Protein AF-A0AAW7QU29-F1 (afdb_monomer_lite)

Secondary structure (DSSP, 8-state):
-GGGGGS-----SS--PPPHHHHHHHHHHHHHHHHHHHHHHHHT--HHHHHTTS-TTT---SS--HHHHHHHHHHHHHHHHH---HHHHHHHHHHHHHHHHHHHHHHHHHTT--

Radius of gyration: 15.69 Å; chains: 1; bounding box: 39×21×44 Å

Structure (mmCIF, N/CA/C/O backbone):
data_AF-A0AAW7QU29-F1
#
_entry.id   AF-A0AAW7QU29-F1
#
loop_
_atom_site.group_PDB
_atom_site.id
_atom_site.type_symbol
_atom_site.label_atom_id
_atom_site.label_alt_id
_atom_site.label_comp_id
_atom_site.label_asym_id
_atom_site.label_entity_id
_atom_site.label_seq_id
_atom_site.pdbx_PDB_ins_code
_atom_site.Cartn_x
_atom_site.Cartn_y
_atom_site.Cartn_z
_atom_site.occupancy
_atom_site.B_iso_or_equiv
_atom_site.auth_seq_id
_atom_site.auth_comp_id
_atom_site.auth_asym_id
_atom_site.auth_atom_id
_atom_site.pdbx_PDB_model_num
ATOM 1 N N . MET A 1 1 ? 6.757 9.029 -7.111 1.00 57.72 1 MET A N 1
ATOM 2 C CA . MET A 1 1 ? 8.245 9.042 -7.274 1.00 57.72 1 MET A CA 1
ATOM 3 C C . MET A 1 1 ? 8.792 7.763 -7.926 1.00 57.72 1 MET A C 1
ATOM 5 O O . MET A 1 1 ? 9.830 7.845 -8.570 1.00 57.72 1 MET A O 1
ATOM 9 N N . LEU A 1 2 ? 8.105 6.610 -7.841 1.00 60.19 2 LEU A N 1
ATOM 10 C CA . LEU A 1 2 ? 8.521 5.377 -8.538 1.00 60.19 2 LEU A CA 1
ATOM 11 C C . LEU A 1 2 ? 8.436 5.468 -10.075 1.00 60.19 2 LEU A C 1
ATOM 13 O O . LEU A 1 2 ? 9.279 4.899 -10.759 1.00 60.19 2 LEU A O 1
ATOM 17 N N . CYS A 1 3 ? 7.454 6.188 -10.627 1.00 56.59 3 CYS A N 1
ATOM 18 C CA . CYS A 1 3 ? 7.206 6.212 -12.077 1.00 56.59 3 CYS A CA 1
ATOM 19 C C . CYS A 1 3 ? 8.350 6.820 -12.903 1.00 56.59 3 CYS A C 1
ATOM 21 O O . CYS A 1 3 ? 8.487 6.500 -14.078 1.00 56.59 3 CYS A O 1
ATOM 23 N N . ILE A 1 4 ? 9.184 7.668 -12.288 1.00 56.06 4 ILE A N 1
ATOM 24 C CA . ILE A 1 4 ? 10.327 8.321 -12.949 1.00 56.06 4 ILE A CA 1
ATOM 25 C C . ILE A 1 4 ? 11.460 7.310 -13.211 1.00 56.06 4 ILE A C 1
ATOM 27 O O 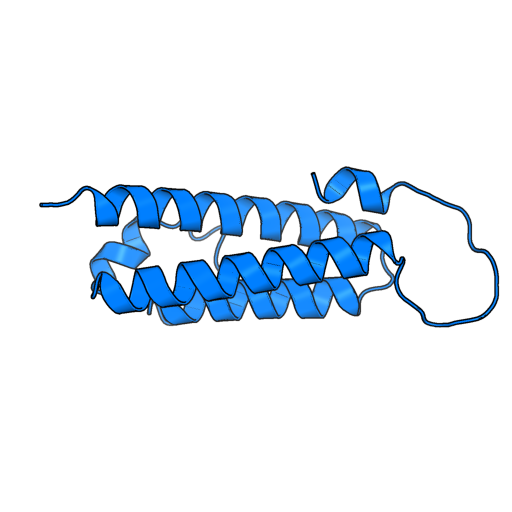. ILE A 1 4 ? 12.178 7.430 -14.199 1.00 56.06 4 ILE A O 1
ATOM 31 N N . LEU A 1 5 ? 11.578 6.277 -12.368 1.00 59.03 5 LEU A N 1
ATOM 32 C CA . LEU A 1 5 ? 12.635 5.259 -12.450 1.00 59.03 5 LEU A CA 1
ATOM 33 C C . LEU A 1 5 ? 12.371 4.195 -13.529 1.00 59.03 5 LEU A C 1
ATOM 35 O O . LEU A 1 5 ? 13.258 3.419 -13.861 1.00 59.03 5 LEU A O 1
ATOM 39 N N . ILE A 1 6 ? 11.149 4.135 -14.068 1.00 59.94 6 ILE A N 1
ATOM 40 C CA . ILE A 1 6 ? 10.743 3.134 -15.071 1.00 59.94 6 ILE A CA 1
ATOM 41 C C . ILE A 1 6 ? 11.034 3.637 -16.498 1.00 59.94 6 ILE A C 1
ATOM 43 O O . ILE A 1 6 ? 11.085 2.856 -17.443 1.00 59.94 6 ILE A O 1
ATOM 47 N N . THR A 1 7 ? 11.274 4.943 -16.669 1.00 54.47 7 THR A N 1
ATOM 48 C CA . THR A 1 7 ? 11.529 5.578 -17.974 1.00 54.47 7 THR A CA 1
ATOM 49 C C . THR A 1 7 ? 13.002 5.666 -18.376 1.00 54.47 7 THR A C 1
ATOM 51 O O . THR A 1 7 ? 13.295 6.126 -19.479 1.00 54.47 7 THR A O 1
ATOM 54 N N . THR A 1 8 ? 13.939 5.238 -17.528 1.00 51.94 8 THR A N 1
ATOM 55 C CA . THR A 1 8 ? 15.374 5.342 -17.817 1.00 51.94 8 THR A CA 1
ATOM 56 C C . THR A 1 8 ? 15.967 4.014 -18.287 1.00 51.94 8 THR A C 1
ATOM 58 O O . THR A 1 8 ? 16.298 3.141 -17.494 1.00 51.94 8 THR A O 1
ATOM 61 N N . ASP A 1 9 ? 16.172 3.969 -19.602 1.00 50.12 9 ASP A N 1
ATOM 62 C CA . ASP A 1 9 ? 17.366 3.454 -20.281 1.00 50.12 9 ASP A CA 1
ATOM 63 C C . ASP A 1 9 ? 17.277 2.162 -21.114 1.00 50.12 9 ASP A C 1
ATOM 65 O O . ASP A 1 9 ? 16.599 1.180 -20.813 1.00 50.12 9 ASP A O 1
ATOM 69 N N . LYS A 1 10 ? 18.001 2.253 -22.235 1.00 48.22 10 LYS A N 1
ATOM 70 C CA . LYS A 1 10 ? 18.299 1.241 -23.245 1.00 48.22 10 LYS A CA 1
ATOM 71 C C . LYS A 1 10 ? 18.774 -0.092 -22.645 1.00 48.22 10 LYS A C 1
ATOM 73 O O . LYS A 1 10 ? 19.378 -0.130 -21.579 1.00 48.22 10 LYS A O 1
ATOM 78 N N . PRO A 1 11 ? 18.625 -1.200 -23.395 1.00 48.69 11 PRO A N 1
ATOM 79 C CA . PRO A 1 11 ? 19.118 -2.496 -22.963 1.00 48.69 11 PRO A CA 1
ATOM 80 C C . PRO A 1 11 ? 20.647 -2.533 -23.091 1.00 48.69 11 PRO A C 1
ATOM 82 O O . PRO A 1 11 ? 21.178 -2.6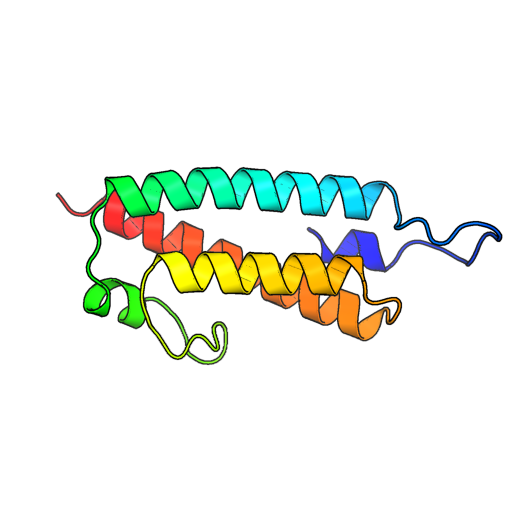45 -24.197 1.00 48.69 11 PRO A O 1
ATOM 85 N N . GLN A 1 12 ? 21.370 -2.459 -21.973 1.00 47.12 12 GLN A N 1
ATOM 86 C CA . GLN A 1 12 ? 22.748 -2.944 -21.923 1.00 47.12 12 GLN A CA 1
ATOM 87 C C . GLN A 1 12 ? 22.760 -4.401 -21.458 1.00 47.12 12 GLN A C 1
ATOM 89 O O . GLN A 1 12 ? 22.267 -4.756 -20.390 1.00 47.12 12 GLN A O 1
ATOM 94 N N . SER A 1 13 ? 23.284 -5.240 -22.348 1.00 55.12 13 SER A N 1
ATOM 95 C CA . SER A 1 13 ? 23.426 -6.687 -22.252 1.00 55.12 13 SER A CA 1
ATOM 96 C C . SER A 1 13 ? 23.935 -7.195 -20.902 1.00 55.12 13 SER A C 1
ATOM 98 O O . SER A 1 13 ? 24.947 -6.720 -20.396 1.00 55.12 13 SER A O 1
ATOM 100 N N . GLY A 1 14 ? 23.337 -8.300 -20.441 1.00 46.72 14 GLY A N 1
ATOM 101 C CA . GLY A 1 14 ? 24.097 -9.338 -19.741 1.00 46.72 14 GLY A CA 1
ATOM 102 C C . GLY A 1 14 ? 23.909 -9.472 -18.231 1.00 46.72 14 GLY A C 1
ATOM 103 O O . GLY A 1 14 ? 24.896 -9.688 -17.547 1.00 46.72 14 GLY A O 1
ATOM 104 N N . ALA A 1 15 ? 22.683 -9.401 -17.711 1.00 44.38 15 ALA A N 1
ATOM 105 C CA . ALA A 1 15 ? 22.227 -10.158 -16.535 1.00 44.38 15 ALA A CA 1
ATOM 106 C C . ALA A 1 15 ? 20.734 -9.876 -16.307 1.00 44.38 15 ALA A C 1
ATOM 108 O O . ALA A 1 15 ? 20.276 -8.754 -16.502 1.00 44.38 15 ALA A O 1
ATOM 109 N N . LEU A 1 16 ? 19.968 -10.880 -15.871 1.00 52.59 16 LEU A N 1
ATOM 110 C CA . LEU A 1 16 ? 18.580 -10.748 -15.390 1.00 52.59 16 LEU A CA 1
ATOM 111 C C . LEU A 1 16 ? 18.522 -9.992 -14.043 1.00 52.59 16 LEU A C 1
ATOM 113 O O . LEU A 1 16 ? 17.870 -10.420 -13.094 1.00 52.59 16 LEU A O 1
ATOM 117 N N . THR A 1 17 ? 19.269 -8.902 -13.914 1.00 58.25 17 THR A N 1
ATOM 118 C CA . THR A 1 17 ? 19.333 -8.070 -12.717 1.00 58.25 17 THR A CA 1
ATOM 119 C C . THR A 1 17 ? 18.425 -6.873 -12.907 1.00 58.25 17 THR A C 1
ATOM 121 O O . THR A 1 17 ? 18.614 -6.076 -13.822 1.00 58.25 17 THR A O 1
ATOM 124 N N . MET A 1 18 ? 17.432 -6.752 -12.026 1.00 64.94 18 MET A N 1
ATOM 125 C CA . MET A 1 18 ? 16.612 -5.548 -11.919 1.00 64.94 18 MET A CA 1
ATOM 126 C C . MET A 1 18 ? 17.486 -4.289 -11.803 1.00 64.94 18 MET A C 1
ATOM 128 O O . MET A 1 18 ? 18.519 -4.354 -11.127 1.00 64.94 18 MET A O 1
ATOM 132 N N . PRO A 1 19 ? 17.046 -3.135 -12.339 1.00 74.00 19 PRO A N 1
ATOM 133 C CA . PRO A 1 19 ? 17.739 -1.864 -12.151 1.00 74.00 19 PRO A CA 1
ATOM 134 C C . PRO A 1 19 ? 17.995 -1.594 -10.662 1.00 74.00 19 PRO A C 1
ATOM 136 O O . PRO A 1 19 ? 17.087 -1.732 -9.837 1.00 74.00 19 PRO A O 1
ATOM 139 N N . GLN A 1 20 ? 19.220 -1.199 -10.303 1.00 77.62 20 GLN A N 1
ATOM 140 C CA . GLN A 1 20 ? 19.610 -0.951 -8.905 1.00 77.62 20 GLN A CA 1
ATOM 141 C C . GLN A 1 20 ? 18.694 0.078 -8.221 1.00 77.62 20 GLN A C 1
ATOM 143 O O . GLN A 1 20 ? 18.394 -0.029 -7.031 1.00 77.62 20 GLN A O 1
ATOM 148 N N . GLU A 1 21 ? 18.212 1.064 -8.975 1.00 77.94 21 GLU A N 1
ATOM 149 C CA . GLU A 1 21 ? 17.287 2.083 -8.479 1.00 77.94 21 GLU A CA 1
ATOM 150 C C . GLU A 1 21 ? 15.918 1.503 -8.119 1.00 77.94 21 GLU A C 1
ATOM 152 O O . GLU A 1 21 ? 15.368 1.837 -7.067 1.00 77.94 21 GLU A O 1
ATOM 157 N N . LEU A 1 22 ? 15.404 0.580 -8.939 1.00 79.12 22 LEU A N 1
ATOM 158 C CA . LEU A 1 22 ? 14.158 -0.128 -8.660 1.00 79.12 22 LEU A CA 1
ATOM 159 C C . LEU A 1 22 ? 14.303 -0.989 -7.402 1.00 79.12 22 LEU A C 1
ATOM 161 O O . LEU A 1 22 ? 13.440 -0.926 -6.532 1.00 79.12 22 LEU A O 1
ATOM 165 N N . GLN A 1 23 ? 15.419 -1.709 -7.251 1.00 82.19 23 GLN A N 1
ATOM 166 C CA . GLN A 1 23 ? 15.696 -2.495 -6.041 1.00 82.19 23 GLN A CA 1
ATOM 167 C C . GLN A 1 23 ? 15.736 -1.615 -4.784 1.00 82.19 23 GLN A C 1
ATOM 169 O O . GLN A 1 23 ? 15.129 -1.935 -3.764 1.00 82.19 23 GLN A O 1
ATOM 174 N N . ASN A 1 24 ? 16.408 -0.463 -4.850 1.00 86.50 24 ASN A N 1
ATOM 175 C CA . ASN A 1 24 ? 16.453 0.478 -3.731 1.00 86.50 24 ASN A CA 1
ATOM 176 C C . ASN A 1 24 ? 15.060 1.042 -3.404 1.00 86.50 24 ASN A C 1
ATOM 178 O O . ASN A 1 24 ? 14.724 1.228 -2.231 1.00 86.50 24 ASN A O 1
ATOM 182 N N . ALA A 1 25 ? 14.238 1.304 -4.422 1.00 84.19 25 ALA A N 1
ATOM 183 C CA . ALA A 1 25 ? 12.869 1.768 -4.241 1.00 84.19 25 ALA A CA 1
ATOM 184 C C . ALA A 1 25 ? 11.981 0.692 -3.593 1.00 84.19 25 ALA A C 1
ATOM 186 O O . ALA A 1 25 ? 11.284 0.994 -2.621 1.00 84.19 25 ALA A O 1
ATOM 187 N N . THR A 1 26 ? 12.035 -0.563 -4.053 1.00 87.19 26 THR A N 1
ATOM 188 C CA . THR A 1 26 ? 11.235 -1.654 -3.472 1.00 87.19 26 THR A CA 1
ATOM 189 C C . THR A 1 26 ? 11.668 -1.983 -2.046 1.00 87.19 26 THR A C 1
ATOM 191 O O . THR A 1 26 ? 10.811 -2.208 -1.188 1.00 87.19 26 THR A O 1
ATOM 194 N N . LEU A 1 27 ? 12.967 -1.909 -1.737 1.00 88.12 27 LEU A N 1
ATOM 195 C CA . LEU A 1 27 ? 13.476 -2.040 -0.368 1.00 88.12 27 LEU A CA 1
ATOM 196 C C . LEU A 1 27 ? 12.894 -0.973 0.567 1.00 88.12 27 LEU A C 1
ATOM 198 O O . LEU A 1 27 ? 12.416 -1.304 1.654 1.00 88.12 27 LEU A O 1
ATOM 202 N N . ARG A 1 28 ? 12.882 0.296 0.143 1.00 87.94 28 ARG A N 1
ATOM 203 C CA . ARG A 1 28 ? 12.286 1.393 0.926 1.00 87.94 28 ARG A CA 1
ATOM 204 C C . ARG A 1 28 ? 10.787 1.189 1.137 1.00 87.94 28 ARG A C 1
ATOM 206 O O . ARG A 1 28 ? 10.310 1.368 2.255 1.00 87.94 28 ARG A O 1
ATOM 213 N N . LEU A 1 29 ? 10.058 0.768 0.103 1.00 88.94 29 LEU A N 1
ATOM 214 C CA . LEU A 1 29 ? 8.626 0.466 0.207 1.00 88.94 29 LEU A CA 1
ATOM 215 C C . LEU A 1 29 ? 8.356 -0.654 1.219 1.00 88.94 29 LEU A C 1
ATOM 217 O O . LEU A 1 29 ? 7.483 -0.511 2.072 1.00 88.94 29 LEU A O 1
ATOM 221 N N . ARG A 1 30 ? 9.143 -1.736 1.196 1.00 90.50 30 ARG A N 1
ATOM 222 C CA . ARG A 1 30 ? 9.021 -2.834 2.171 1.00 90.50 30 ARG A CA 1
ATOM 223 C C . ARG A 1 30 ? 9.306 -2.386 3.600 1.00 90.50 30 ARG A C 1
ATOM 225 O O . ARG A 1 30 ? 8.596 -2.785 4.519 1.00 90.50 30 ARG A O 1
ATOM 232 N N . GLN A 1 31 ? 10.313 -1.538 3.805 1.00 90.19 31 GLN A N 1
ATOM 233 C CA . GLN A 1 31 ? 10.587 -0.967 5.127 1.00 90.19 31 GLN A CA 1
ATOM 234 C C . GLN A 1 31 ? 9.407 -0.127 5.629 1.00 90.19 31 GLN A C 1
ATOM 236 O O . GLN A 1 31 ? 9.006 -0.263 6.783 1.00 90.19 31 GLN A O 1
ATOM 241 N N . GLN A 1 32 ? 8.813 0.694 4.761 1.00 89.38 32 GLN A N 1
ATOM 242 C CA . GLN A 1 32 ? 7.630 1.485 5.099 1.00 89.38 32 GLN A CA 1
ATOM 243 C C . GLN A 1 32 ? 6.416 0.607 5.421 1.00 89.38 32 GLN A C 1
ATOM 245 O O . GLN A 1 32 ? 5.730 0.871 6.405 1.00 89.38 32 GLN A O 1
ATOM 250 N N . LEU A 1 33 ? 6.178 -0.460 4.651 1.00 90.62 33 LEU A N 1
ATOM 251 C CA . LEU A 1 33 ? 5.115 -1.428 4.937 1.00 90.62 33 LEU A CA 1
ATOM 252 C C . LEU A 1 33 ? 5.307 -2.106 6.291 1.00 90.62 33 LEU A C 1
ATOM 254 O O . LEU A 1 33 ? 4.347 -2.234 7.044 1.00 90.62 33 LEU A O 1
ATOM 258 N N . LYS A 1 34 ? 6.543 -2.472 6.648 1.00 90.69 34 LYS A N 1
ATOM 259 C CA . LYS A 1 34 ? 6.846 -3.055 7.961 1.00 90.69 34 LYS A CA 1
ATOM 260 C C . LYS A 1 34 ? 6.501 -2.101 9.107 1.00 90.69 34 LYS A C 1
ATOM 262 O O . LYS A 1 34 ? 5.940 -2.533 10.110 1.00 90.69 34 LYS A O 1
ATOM 267 N N . VAL A 1 35 ? 6.812 -0.813 8.958 1.00 90.81 35 VAL A N 1
ATOM 268 C CA . VAL A 1 35 ? 6.432 0.214 9.943 1.00 90.81 35 VAL A CA 1
ATOM 269 C C . VAL A 1 35 ? 4.911 0.344 10.028 1.00 90.81 35 VAL A C 1
ATOM 271 O O . VAL A 1 35 ? 4.362 0.324 11.126 1.00 90.81 35 VAL A O 1
ATOM 274 N N . MET A 1 36 ? 4.226 0.420 8.884 1.00 88.31 36 MET A N 1
ATOM 275 C CA . MET A 1 36 ? 2.765 0.517 8.837 1.00 88.31 36 MET A CA 1
ATOM 276 C C . MET A 1 36 ? 2.080 -0.710 9.437 1.00 88.31 36 MET A C 1
ATOM 278 O O . MET A 1 36 ? 1.093 -0.553 10.146 1.00 88.31 36 MET A O 1
ATOM 282 N N . ARG A 1 37 ? 2.637 -1.913 9.251 1.00 89.25 37 ARG A N 1
ATOM 283 C CA . ARG A 1 37 ? 2.140 -3.131 9.902 1.00 89.25 37 ARG A CA 1
ATOM 284 C C . ARG A 1 37 ? 2.156 -2.999 11.420 1.00 89.25 37 ARG A C 1
ATOM 286 O O . ARG A 1 37 ? 1.135 -3.221 12.051 1.00 89.25 37 ARG A O 1
ATOM 293 N N . GLY A 1 38 ? 3.279 -2.553 11.984 1.00 87.00 38 GLY A N 1
ATOM 294 C CA . GLY A 1 38 ? 3.380 -2.325 13.427 1.00 87.00 38 GLY A CA 1
ATOM 295 C C . GLY A 1 38 ? 2.394 -1.270 13.939 1.00 87.00 38 GLY A C 1
ATOM 296 O O . GLY A 1 38 ? 1.876 -1.405 15.042 1.00 87.00 38 GLY A O 1
ATOM 297 N N . GLN A 1 39 ? 2.094 -0.242 13.139 1.00 87.31 39 GLN A N 1
ATOM 298 C CA . GLN A 1 39 ? 1.081 0.762 13.487 1.00 87.31 39 GLN A CA 1
ATOM 299 C C . GLN A 1 39 ? -0.333 0.180 13.483 1.00 87.31 39 GLN A C 1
ATOM 301 O O . GLN A 1 39 ? -1.088 0.441 14.412 1.00 87.31 39 GLN A O 1
ATOM 306 N N . ILE A 1 40 ? -0.681 -0.615 12.470 1.00 85.62 40 ILE A N 1
ATOM 307 C CA . ILE A 1 40 ? -1.962 -1.327 12.407 1.00 85.62 40 ILE A CA 1
ATOM 308 C C . ILE A 1 40 ? -2.140 -2.214 13.642 1.00 85.62 40 ILE A C 1
ATOM 310 O O . ILE A 1 40 ? -3.164 -2.119 14.317 1.00 85.62 40 ILE A O 1
ATOM 314 N N . ASP A 1 41 ? -1.128 -3.030 13.949 1.00 85.12 41 ASP A N 1
ATOM 315 C CA . ASP A 1 41 ? -1.171 -3.968 15.071 1.00 85.12 41 ASP A CA 1
ATOM 316 C C . ASP A 1 41 ? -1.318 -3.217 16.413 1.00 85.12 41 ASP A C 1
ATOM 318 O O . ASP A 1 41 ? -2.067 -3.645 17.288 1.00 85.12 41 ASP A O 1
ATOM 322 N N . ALA A 1 42 ? -0.665 -2.058 16.565 1.00 85.00 42 ALA A N 1
ATOM 323 C CA . ALA A 1 42 ? -0.769 -1.223 17.764 1.00 85.00 42 ALA A CA 1
ATOM 324 C C . ALA A 1 42 ? -2.126 -0.513 17.908 1.00 85.00 42 ALA A C 1
ATOM 326 O O . ALA A 1 42 ? -2.597 -0.315 19.026 1.00 85.00 42 ALA A O 1
ATOM 327 N N . LEU A 1 43 ? -2.753 -0.122 16.796 1.00 80.19 43 LEU A N 1
ATOM 328 C CA . LEU A 1 43 ? -4.023 0.607 16.800 1.00 80.19 43 LEU A CA 1
ATOM 329 C C . LEU A 1 43 ? -5.237 -0.299 17.052 1.00 80.19 43 LEU A C 1
ATOM 331 O O . LEU A 1 43 ? -6.314 0.227 17.314 1.00 80.19 43 LEU A O 1
ATOM 335 N N . SER A 1 44 ? -5.081 -1.630 16.988 1.00 76.31 44 SER A N 1
ATOM 336 C CA . SER A 1 44 ? -6.163 -2.610 17.212 1.00 76.31 44 SER A CA 1
ATOM 337 C C . SER A 1 44 ? -7.451 -2.280 16.438 1.00 76.31 44 SER A C 1
ATOM 339 O O . SER A 1 44 ? -8.557 -2.442 16.951 1.00 76.31 44 SER A O 1
ATOM 341 N N . VAL A 1 45 ? -7.310 -1.775 15.206 1.00 73.50 45 VAL A N 1
ATOM 342 C CA . VAL A 1 45 ? -8.450 -1.323 14.397 1.00 73.50 45 VAL A CA 1
ATOM 343 C C . VAL A 1 45 ? -9.273 -2.520 13.932 1.00 73.50 45 VAL A C 1
ATOM 345 O O . VAL A 1 45 ? -8.720 -3.513 13.452 1.00 73.50 45 VAL A O 1
ATOM 348 N N . SER A 1 46 ? -10.595 -2.414 14.056 1.00 75.06 46 SER A N 1
ATOM 349 C CA . SER A 1 46 ? -11.524 -3.438 13.584 1.00 75.06 46 SER A CA 1
ATOM 350 C C . SER A 1 46 ? -11.557 -3.518 12.050 1.00 75.06 46 SER A C 1
ATOM 352 O O . SER A 1 46 ? -11.340 -2.530 11.348 1.00 75.06 46 SER A O 1
ATOM 354 N N . GLU A 1 47 ? -11.837 -4.709 11.517 1.00 74.50 47 GLU A N 1
ATOM 355 C CA . GLU A 1 47 ? -11.945 -4.961 10.070 1.00 74.50 47 GLU A CA 1
ATOM 356 C C . GLU A 1 47 ? -12.983 -4.053 9.391 1.00 74.50 47 GLU A C 1
ATOM 358 O O . GLU A 1 47 ? -12.719 -3.501 8.322 1.00 74.50 47 GLU A O 1
ATOM 363 N N . GLU A 1 48 ? -14.137 -3.860 10.030 1.00 75.69 48 GLU A N 1
ATOM 364 C CA . GLU A 1 48 ? -15.241 -3.063 9.487 1.00 75.69 48 GLU A CA 1
ATOM 365 C C . GLU A 1 48 ? -14.854 -1.590 9.347 1.00 75.69 48 GLU A C 1
ATOM 367 O O . GLU A 1 48 ? -15.005 -1.007 8.275 1.00 75.69 48 GLU A O 1
ATOM 372 N N . GLU A 1 49 ? -14.256 -1.008 10.391 1.00 77.00 49 GLU A N 1
ATOM 373 C CA . GLU A 1 49 ? -13.791 0.375 10.332 1.00 77.00 49 GLU A CA 1
ATOM 374 C C . GLU A 1 49 ? -12.673 0.558 9.314 1.00 77.00 49 GLU A C 1
ATOM 376 O O . GLU A 1 49 ? -12.588 1.613 8.694 1.00 77.00 49 GLU A O 1
ATOM 381 N N . PHE A 1 50 ? -11.794 -0.431 9.150 1.00 79.81 50 PHE A N 1
ATOM 382 C CA . PHE A 1 50 ? -10.674 -0.319 8.224 1.00 79.81 50 PHE A CA 1
ATOM 383 C C . PHE A 1 50 ? -11.149 -0.387 6.771 1.00 79.81 50 PHE A C 1
ATOM 385 O O . PHE A 1 50 ? -10.698 0.405 5.948 1.00 79.81 50 PHE A O 1
ATOM 392 N N . LYS A 1 51 ? -12.092 -1.281 6.457 1.00 78.12 51 LYS A N 1
ATOM 393 C CA . LYS A 1 51 ? -12.630 -1.480 5.105 1.00 78.12 51 LYS A CA 1
ATOM 394 C C . LYS A 1 51 ? -13.258 -0.219 4.516 1.00 78.12 51 LYS A C 1
ATOM 396 O O . LYS A 1 51 ? -13.010 0.087 3.352 1.00 78.12 51 LYS A O 1
ATOM 401 N N . ASP A 1 52 ? -14.008 0.531 5.316 1.00 78.56 52 ASP A N 1
ATOM 402 C CA . ASP A 1 52 ? -14.714 1.735 4.858 1.00 78.56 52 ASP A CA 1
ATOM 403 C C . ASP A 1 52 ? -13.775 2.881 4.439 1.00 78.56 52 ASP A C 1
ATOM 405 O O . ASP A 1 52 ? -14.196 3.825 3.769 1.00 78.56 52 ASP A O 1
ATOM 409 N N . TRP A 1 53 ? -12.486 2.804 4.787 1.00 79.31 53 TRP A N 1
ATOM 410 C CA . TRP A 1 53 ? -11.481 3.789 4.377 1.00 79.31 53 TRP A CA 1
ATOM 411 C C . TRP A 1 53 ? -10.889 3.543 2.988 1.00 79.31 53 TRP A C 1
ATOM 413 O O . TRP A 1 53 ? -10.215 4.433 2.459 1.00 79.31 53 TRP A O 1
ATOM 423 N N . PHE A 1 54 ? -11.105 2.366 2.395 1.00 80.19 54 PHE A N 1
ATOM 424 C CA . PHE A 1 54 ? -10.456 1.977 1.146 1.00 80.19 54 PHE A CA 1
ATOM 425 C C . PHE A 1 54 ? -11.444 1.845 -0.009 1.00 80.19 54 PHE A C 1
ATOM 427 O O . PHE A 1 54 ? -12.465 1.168 0.073 1.00 80.19 54 PHE A O 1
ATOM 434 N N . ASP A 1 55 ? -11.087 2.461 -1.136 1.00 78.50 55 ASP A N 1
ATOM 435 C CA . ASP A 1 55 ? -11.811 2.293 -2.392 1.00 78.50 55 ASP A CA 1
ATOM 436 C C . ASP A 1 55 ? -11.566 0.882 -2.962 1.00 78.50 55 ASP A C 1
ATOM 438 O O . ASP A 1 55 ? -10.417 0.439 -3.093 1.00 78.50 55 ASP A O 1
ATOM 442 N N . GLN A 1 56 ? -12.642 0.192 -3.349 1.00 76.88 56 GLN A N 1
ATOM 443 C CA . GLN A 1 56 ? -12.605 -1.143 -3.963 1.00 76.88 56 GLN A CA 1
ATOM 444 C C . GLN A 1 56 ? -11.855 -1.165 -5.306 1.00 76.88 56 GLN A C 1
ATOM 446 O O . GLN A 1 56 ? -11.450 -2.222 -5.789 1.00 76.88 56 GLN A O 1
ATOM 451 N N . GLN A 1 57 ? -11.639 -0.009 -5.937 1.00 80.38 57 GLN A N 1
ATOM 452 C CA . GLN A 1 57 ? -10.809 0.090 -7.138 1.00 80.38 57 GLN A CA 1
ATOM 453 C C . GLN A 1 57 ? -9.309 -0.041 -6.819 1.00 80.38 57 GLN A C 1
ATOM 455 O O . GLN A 1 57 ? -8.531 -0.565 -7.631 1.00 80.38 57 GLN A O 1
ATOM 460 N N . LEU A 1 58 ? -8.898 0.396 -5.624 1.00 82.12 58 LEU A N 1
ATOM 461 C CA . LEU A 1 58 ? -7.504 0.389 -5.181 1.00 82.12 58 LEU A CA 1
ATOM 462 C C . LEU A 1 58 ? -7.094 -0.966 -4.613 1.00 82.12 58 LEU A C 1
ATOM 464 O O . LEU A 1 58 ? -6.017 -1.456 -4.957 1.00 82.12 58 LEU A O 1
ATOM 468 N N . PHE A 1 59 ? -7.947 -1.596 -3.813 1.00 83.06 59 PHE A N 1
ATOM 469 C CA . PHE A 1 59 ? -7.665 -2.875 -3.165 1.00 83.06 59 PHE A CA 1
ATOM 470 C C . PHE A 1 59 ? -8.653 -3.948 -3.611 1.00 83.06 59 PHE A C 1
ATOM 472 O O . PHE A 1 59 ? -9.852 -3.700 -3.685 1.00 83.06 59 PHE A O 1
ATOM 479 N N . LYS A 1 60 ? -8.141 -5.140 -3.929 1.00 78.75 60 LYS A N 1
ATOM 480 C CA . LYS A 1 60 ? -8.948 -6.291 -4.373 1.00 78.75 60 LYS A CA 1
ATOM 481 C C . LYS A 1 60 ? -9.180 -7.318 -3.263 1.00 78.75 60 LYS A C 1
ATOM 483 O O . LYS A 1 60 ? -9.845 -8.327 -3.504 1.00 78.75 60 LYS A O 1
ATOM 488 N N . VAL A 1 61 ? -8.607 -7.096 -2.082 1.00 68.75 61 VAL A N 1
ATOM 489 C CA . VAL A 1 61 ? -8.734 -7.978 -0.921 1.00 68.75 61 VAL A CA 1
ATOM 490 C C . VAL A 1 61 ? -10.192 -8.267 -0.579 1.00 68.75 61 VAL A C 1
ATOM 492 O O . VAL A 1 61 ? -11.015 -7.381 -0.369 1.00 68.75 61 VAL A O 1
ATOM 495 N N . THR A 1 62 ? -10.501 -9.560 -0.569 1.00 63.44 62 THR A N 1
ATOM 496 C CA . THR A 1 62 ? -11.840 -10.112 -0.326 1.00 63.44 62 THR A CA 1
ATOM 497 C C . THR A 1 62 ? -12.088 -10.358 1.164 1.00 63.44 62 THR A C 1
ATOM 499 O O . THR A 1 62 ? -13.233 -10.389 1.606 1.00 63.44 62 THR A O 1
ATOM 502 N N . HIS A 1 63 ? -11.008 -10.498 1.933 1.00 58.53 63 HIS A N 1
ATOM 503 C CA . HIS A 1 63 ? -10.981 -10.584 3.389 1.00 58.53 63 HIS A CA 1
ATOM 504 C C . HIS A 1 63 ? -10.388 -9.264 3.881 1.00 58.53 63 HIS A C 1
ATOM 506 O O . HIS A 1 63 ? -9.362 -8.826 3.365 1.00 58.53 63 HIS A O 1
ATOM 512 N N . SER A 1 64 ? -11.121 -8.532 4.718 1.00 67.56 64 SER A N 1
ATOM 513 C CA . SER A 1 64 ? -10.876 -7.103 4.943 1.00 67.56 64 SER A CA 1
ATOM 514 C C . SER A 1 64 ? -10.066 -6.868 6.216 1.00 67.56 64 SER A C 1
ATOM 516 O O . SER A 1 64 ? -10.155 -5.790 6.807 1.00 67.56 64 SER A O 1
ATOM 518 N N . GLN A 1 65 ? -9.249 -7.836 6.653 1.00 78.81 65 GLN A N 1
ATOM 519 C CA . GLN A 1 65 ? -8.382 -7.582 7.795 1.00 78.81 65 GLN A CA 1
ATOM 520 C C . GLN A 1 65 ? -7.322 -6.547 7.408 1.00 78.81 65 GLN A C 1
ATOM 522 O O . GLN A 1 65 ? -6.769 -6.604 6.307 1.00 78.81 65 GLN A O 1
ATOM 527 N N . PRO A 1 66 ? -6.953 -5.629 8.316 1.00 79.81 66 PRO A N 1
ATOM 528 C CA . PRO A 1 66 ? -5.912 -4.637 8.056 1.00 79.81 66 PRO A CA 1
ATOM 529 C C . PRO A 1 66 ? -4.591 -5.230 7.527 1.00 79.81 66 PRO A C 1
ATOM 531 O O . PRO A 1 66 ? -3.893 -4.615 6.718 1.00 79.81 66 PRO A O 1
ATOM 534 N N . GLY A 1 67 ? -4.265 -6.458 7.942 1.00 82.56 67 GLY A N 1
ATOM 535 C CA . GLY A 1 67 ? -3.096 -7.189 7.465 1.00 82.56 67 GLY A CA 1
ATOM 536 C C . GLY A 1 67 ? -3.158 -7.611 5.993 1.00 82.56 67 GLY A C 1
ATOM 537 O O . GLY A 1 67 ? -2.107 -7.654 5.351 1.00 82.56 67 GLY A O 1
ATOM 538 N N . ASP A 1 68 ? -4.350 -7.861 5.452 1.00 85.56 68 ASP A N 1
ATOM 539 C CA . ASP A 1 68 ? -4.546 -8.333 4.078 1.00 85.56 68 ASP A CA 1
ATOM 540 C C . ASP A 1 68 ? -4.180 -7.241 3.064 1.00 85.56 68 ASP A C 1
ATOM 542 O O . ASP A 1 68 ? -3.538 -7.518 2.048 1.00 85.56 68 ASP A O 1
ATOM 546 N N . TYR A 1 69 ? -4.475 -5.974 3.381 1.00 86.56 69 TYR A N 1
ATOM 547 C 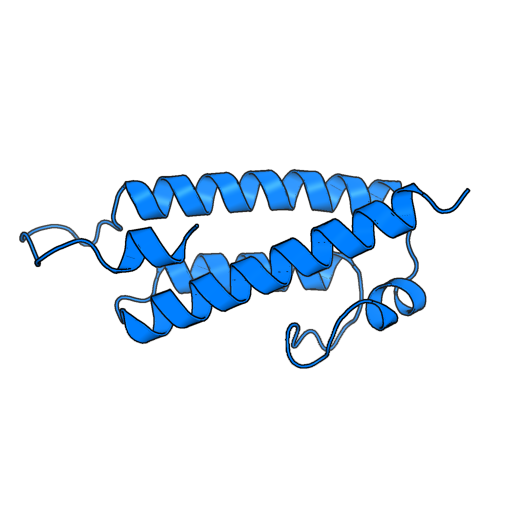CA . TYR A 1 69 ? -4.077 -4.817 2.570 1.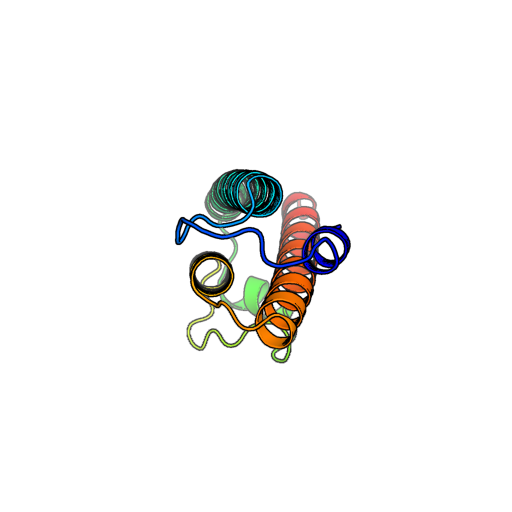00 86.56 69 TYR A CA 1
ATOM 548 C C . TYR A 1 69 ? -2.556 -4.719 2.417 1.00 86.56 69 TYR A C 1
ATOM 550 O O . TYR A 1 69 ? -2.048 -4.446 1.330 1.00 86.56 69 TYR A O 1
ATOM 558 N N . ILE A 1 70 ? -1.808 -4.982 3.494 1.00 88.12 70 ILE A N 1
ATOM 559 C CA . ILE A 1 70 ? -0.340 -4.988 3.457 1.00 88.12 70 ILE A CA 1
ATOM 560 C C . ILE A 1 70 ? 0.164 -6.145 2.596 1.00 88.12 70 ILE A C 1
ATOM 562 O O . ILE A 1 70 ? 1.039 -5.945 1.752 1.00 88.12 70 ILE A O 1
ATOM 566 N N . THR A 1 71 ? -0.412 -7.337 2.761 1.00 89.19 71 THR A N 1
ATOM 567 C CA . THR A 1 71 ? -0.053 -8.510 1.958 1.00 89.19 71 THR A CA 1
ATOM 568 C C . THR A 1 71 ? -0.326 -8.295 0.466 1.00 89.19 71 THR A C 1
ATOM 570 O O . THR A 1 71 ? 0.486 -8.720 -0.361 1.00 89.19 71 THR A O 1
ATOM 573 N N . GLU A 1 72 ? -1.400 -7.588 0.098 1.00 90.12 72 GLU A N 1
ATOM 574 C CA . GLU A 1 72 ? -1.675 -7.223 -1.297 1.00 90.12 72 GLU A CA 1
ATOM 575 C C . GLU A 1 72 ? -0.578 -6.311 -1.869 1.00 90.12 72 GLU A C 1
ATOM 577 O O . GLU A 1 72 ? -0.050 -6.587 -2.950 1.00 90.12 72 GLU A O 1
ATOM 582 N N . ILE A 1 73 ? -0.167 -5.270 -1.135 1.00 91.00 73 ILE A N 1
ATOM 583 C CA . ILE A 1 73 ? 0.895 -4.357 -1.590 1.00 91.00 73 ILE A CA 1
ATOM 584 C C . ILE A 1 73 ? 2.228 -5.108 -1.727 1.00 91.00 73 ILE A C 1
ATOM 586 O O . ILE A 1 73 ? 2.940 -4.931 -2.716 1.00 91.00 73 ILE A O 1
ATOM 590 N N . GLU A 1 74 ? 2.567 -6.002 -0.794 1.00 91.62 74 GLU A N 1
ATOM 591 C CA . GLU A 1 74 ? 3.756 -6.859 -0.910 1.00 91.62 74 GLU A CA 1
ATOM 592 C C . GLU A 1 74 ? 3.689 -7.803 -2.119 1.00 91.62 74 GLU A C 1
ATOM 594 O O . GLU A 1 74 ? 4.711 -8.085 -2.755 1.00 91.62 74 GLU A O 1
ATOM 599 N N . GLY A 1 75 ? 2.497 -8.304 -2.449 1.00 91.50 75 GLY A N 1
ATOM 600 C CA . GLY A 1 75 ? 2.229 -9.048 -3.678 1.00 91.50 75 GLY A CA 1
ATOM 601 C C . GLY A 1 75 ? 2.534 -8.213 -4.919 1.00 91.50 75 GLY A C 1
ATOM 602 O O . GLY A 1 75 ? 3.319 -8.643 -5.767 1.00 91.50 75 GLY A O 1
ATOM 603 N N . ASN A 1 76 ? 2.008 -6.989 -4.973 1.00 91.19 76 ASN A N 1
ATOM 604 C CA . ASN A 1 76 ? 2.230 -6.051 -6.074 1.00 91.19 76 ASN A CA 1
ATOM 605 C C . ASN A 1 76 ? 3.714 -5.666 -6.207 1.00 91.19 76 ASN A C 1
ATOM 607 O O . ASN A 1 76 ? 4.236 -5.642 -7.320 1.00 91.19 76 ASN A O 1
ATOM 611 N N . ILE A 1 77 ? 4.434 -5.454 -5.098 1.00 90.38 77 ILE A N 1
ATOM 612 C CA . ILE A 1 77 ? 5.887 -5.198 -5.106 1.00 90.38 77 ILE A CA 1
ATOM 613 C C . ILE A 1 77 ? 6.647 -6.406 -5.665 1.00 90.38 77 ILE A C 1
ATOM 615 O O . ILE A 1 77 ? 7.512 -6.245 -6.520 1.00 90.38 77 ILE A O 1
ATOM 619 N N . ARG A 1 78 ? 6.323 -7.632 -5.231 1.00 90.75 78 ARG A N 1
ATOM 620 C CA . ARG A 1 78 ? 6.952 -8.848 -5.781 1.00 90.75 78 ARG A CA 1
ATOM 621 C C . ARG A 1 78 ? 6.655 -9.028 -7.267 1.00 90.75 78 ARG A C 1
ATOM 623 O O . ARG A 1 78 ? 7.498 -9.545 -7.995 1.00 90.75 78 ARG A O 1
ATOM 630 N N . GLN A 1 79 ? 5.470 -8.633 -7.722 1.00 90.06 79 GLN A N 1
ATOM 631 C CA . GLN A 1 79 ? 5.124 -8.665 -9.137 1.00 90.06 79 GLN A CA 1
ATOM 632 C C . GLN A 1 79 ? 5.911 -7.614 -9.925 1.00 90.06 79 GLN A C 1
ATOM 634 O O . GLN A 1 79 ? 6.442 -7.944 -10.984 1.00 90.06 79 GLN A O 1
ATOM 639 N N . LEU A 1 80 ? 6.051 -6.400 -9.384 1.00 87.81 80 LEU A N 1
ATOM 640 C CA . LEU A 1 80 ? 6.854 -5.320 -9.962 1.00 87.81 80 LEU A CA 1
ATOM 641 C C . LEU A 1 80 ? 8.309 -5.760 -10.157 1.00 87.81 80 LEU A C 1
ATOM 643 O O . LEU A 1 80 ? 8.891 -5.507 -11.205 1.00 87.81 80 LEU A O 1
ATOM 647 N N . GLU A 1 81 ? 8.861 -6.485 -9.183 1.00 86.50 81 GLU A N 1
ATOM 648 C CA . GLU A 1 81 ? 10.228 -7.013 -9.232 1.00 86.50 81 GLU A CA 1
ATOM 649 C C . GLU A 1 81 ? 10.438 -8.114 -10.285 1.00 86.50 81 GLU A C 1
ATOM 651 O O . GLU A 1 81 ? 11.562 -8.374 -10.712 1.00 86.50 81 GLU A O 1
ATOM 656 N N . ARG A 1 82 ? 9.366 -8.800 -10.689 1.00 86.94 82 ARG A N 1
ATOM 657 C CA . ARG A 1 82 ? 9.428 -9.947 -11.607 1.00 86.94 82 ARG A CA 1
ATOM 658 C C . ARG A 1 82 ? 9.017 -9.603 -13.031 1.00 86.94 82 ARG A C 1
ATOM 660 O O . ARG A 1 82 ? 9.421 -10.300 -13.957 1.00 86.94 82 ARG A O 1
ATOM 667 N N . THR A 1 83 ? 8.177 -8.587 -13.216 1.00 84.62 83 THR A N 1
ATOM 668 C CA . THR A 1 83 ? 7.701 -8.207 -14.546 1.00 84.62 83 THR A CA 1
ATOM 669 C C . THR A 1 83 ? 8.801 -7.487 -15.322 1.00 84.62 83 THR A C 1
ATOM 671 O O . THR A 1 83 ? 9.416 -6.551 -14.823 1.00 84.62 83 THR A O 1
ATOM 674 N N . SER A 1 84 ? 9.030 -7.903 -16.565 1.00 79.75 84 SER A N 1
ATOM 675 C CA . SER A 1 84 ? 9.904 -7.219 -17.529 1.00 79.75 84 SER A CA 1
ATOM 676 C C . SER A 1 84 ? 9.136 -6.273 -18.459 1.00 79.75 84 SER A C 1
ATOM 678 O O . SER A 1 84 ? 9.743 -5.510 -19.205 1.00 79.75 84 SER A O 1
ATOM 680 N N . ASN A 1 85 ? 7.799 -6.312 -18.426 1.00 86.00 85 ASN A N 1
ATOM 681 C CA . ASN A 1 85 ? 6.952 -5.416 -19.206 1.00 86.00 85 ASN A CA 1
ATOM 682 C C . ASN A 1 85 ? 6.893 -4.032 -18.538 1.00 86.00 85 ASN A C 1
ATOM 684 O O . ASN A 1 85 ? 6.390 -3.911 -17.420 1.00 86.00 85 ASN A O 1
ATOM 688 N N . VAL A 1 86 ? 7.370 -3.010 -19.254 1.00 82.06 86 VAL A N 1
ATOM 689 C CA . VAL A 1 86 ? 7.473 -1.612 -18.799 1.00 82.06 86 VAL A CA 1
ATOM 690 C C . VAL A 1 86 ? 6.107 -0.987 -18.498 1.00 82.06 86 VAL A C 1
ATOM 692 O O . VAL A 1 86 ? 5.956 -0.293 -17.495 1.00 82.06 86 VAL A O 1
ATOM 695 N N . GLU A 1 87 ? 5.087 -1.253 -19.316 1.00 83.94 87 GLU A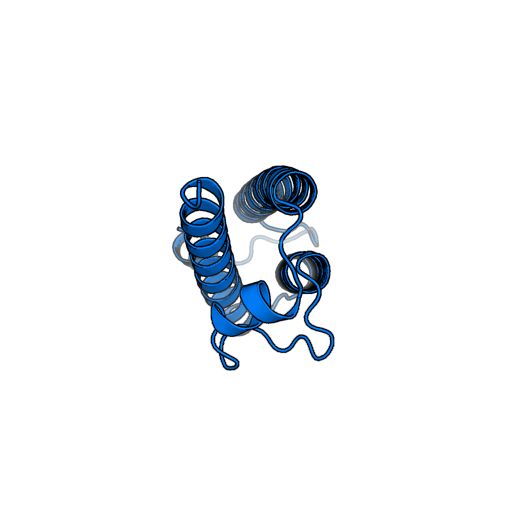 N 1
ATOM 696 C CA . GLU A 1 87 ? 3.728 -0.747 -19.076 1.00 83.94 87 GLU A CA 1
ATOM 697 C C . GLU A 1 87 ? 3.140 -1.349 -17.799 1.00 83.94 87 GLU A C 1
ATOM 699 O O . GLU A 1 87 ? 2.575 -0.638 -16.968 1.00 83.94 87 GLU A O 1
ATOM 704 N N . ASN A 1 88 ? 3.349 -2.651 -17.594 1.00 85.44 88 ASN A N 1
A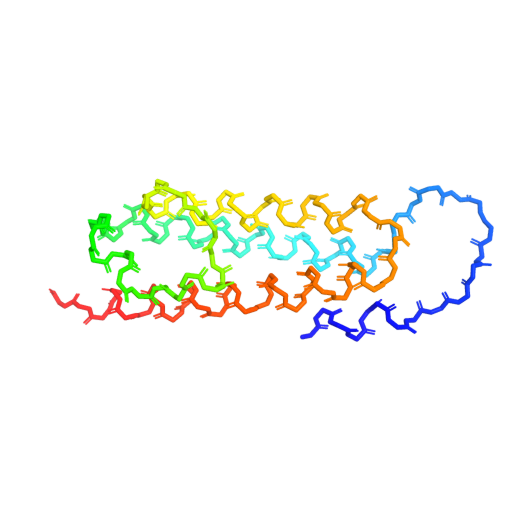TOM 705 C CA . ASN A 1 88 ? 2.909 -3.338 -16.385 1.00 85.44 88 ASN A CA 1
ATOM 706 C C . ASN A 1 88 ? 3.691 -2.869 -15.148 1.00 85.44 88 ASN A C 1
ATOM 708 O O . ASN A 1 88 ? 3.107 -2.687 -14.084 1.00 85.44 88 ASN A O 1
ATOM 712 N N . GLN A 1 89 ? 4.999 -2.620 -15.278 1.00 85.94 89 GLN A N 1
ATOM 713 C CA . GLN A 1 89 ? 5.803 -2.021 -14.211 1.00 85.94 89 GLN A CA 1
ATOM 714 C C . GLN A 1 89 ? 5.267 -0.642 -13.827 1.00 85.94 89 GLN A C 1
ATOM 716 O O . GLN A 1 89 ? 5.103 -0.358 -12.642 1.00 85.94 89 GLN A O 1
ATOM 721 N N . ARG A 1 90 ? 4.961 0.209 -14.813 1.00 85.44 90 ARG A N 1
ATOM 722 C CA . ARG A 1 90 ? 4.416 1.546 -14.569 1.00 85.44 90 ARG A CA 1
ATOM 723 C C . ARG A 1 90 ? 3.061 1.476 -13.879 1.00 85.44 90 ARG A C 1
ATOM 725 O O . ARG A 1 90 ? 2.869 2.138 -12.864 1.00 85.44 90 ARG A O 1
ATOM 732 N N . TRP A 1 91 ? 2.162 0.633 -14.379 1.00 89.69 91 TRP A N 1
ATOM 733 C CA . TRP A 1 91 ? 0.854 0.423 -13.767 1.00 89.69 91 TRP A CA 1
ATOM 734 C C . TRP A 1 91 ? 0.970 -0.090 -12.324 1.00 89.69 91 TRP A C 1
ATOM 736 O O . TRP A 1 91 ? 0.310 0.436 -11.429 1.00 89.69 91 TRP A O 1
ATOM 746 N N . LEU A 1 92 ? 1.849 -1.066 -12.066 1.00 89.50 92 LEU A N 1
ATOM 747 C CA . LEU A 1 92 ? 2.105 -1.579 -10.716 1.00 89.50 92 LEU A CA 1
ATOM 748 C C . LEU A 1 92 ? 2.688 -0.503 -9.802 1.00 89.50 92 LEU A C 1
ATOM 750 O O . LEU A 1 92 ? 2.257 -0.384 -8.661 1.00 89.50 92 LEU A O 1
ATOM 754 N N . ALA A 1 93 ? 3.640 0.293 -10.285 1.00 88.00 93 ALA A N 1
ATOM 755 C CA . ALA A 1 93 ? 4.239 1.377 -9.517 1.00 88.00 93 ALA A CA 1
ATOM 756 C C . ALA A 1 93 ? 3.216 2.449 -9.125 1.00 88.00 93 ALA A C 1
ATOM 758 O O . ALA A 1 93 ? 3.165 2.840 -7.958 1.00 88.00 93 ALA A O 1
ATOM 759 N N . GLU A 1 94 ? 2.382 2.886 -10.072 1.00 89.69 94 GLU A N 1
ATOM 760 C CA . GLU A 1 94 ? 1.291 3.830 -9.816 1.00 89.69 94 GLU A CA 1
ATOM 761 C C . GLU A 1 94 ? 0.294 3.235 -8.814 1.00 89.69 94 GLU A C 1
ATOM 763 O O . GLU A 1 94 ? -0.072 3.889 -7.837 1.00 89.69 94 GLU A O 1
ATOM 768 N N . ARG A 1 95 ? -0.080 1.961 -8.986 1.00 90.00 95 ARG A N 1
ATOM 769 C CA . ARG A 1 95 ? -0.992 1.260 -8.075 1.00 90.00 95 ARG A CA 1
ATOM 770 C C . ARG A 1 95 ? -0.430 1.163 -6.657 1.00 90.00 95 ARG A C 1
ATOM 772 O O . ARG A 1 95 ? -1.132 1.503 -5.709 1.00 90.00 95 ARG A O 1
ATOM 779 N N . ILE A 1 96 ? 0.826 0.745 -6.506 1.00 90.94 96 ILE A N 1
ATOM 780 C CA . ILE A 1 96 ? 1.506 0.645 -5.207 1.00 90.94 96 ILE A CA 1
ATOM 781 C C . ILE A 1 96 ? 1.572 2.019 -4.534 1.00 90.94 96 ILE A C 1
ATOM 783 O O . ILE A 1 96 ? 1.309 2.121 -3.339 1.00 90.94 96 ILE A O 1
ATOM 787 N N . GLU A 1 97 ? 1.876 3.086 -5.277 1.00 90.31 97 GLU A N 1
ATOM 788 C CA . GLU A 1 97 ? 1.917 4.447 -4.732 1.00 90.31 97 GLU A CA 1
ATOM 789 C C . GLU A 1 97 ? 0.547 4.886 -4.195 1.00 90.31 97 GLU A C 1
ATOM 791 O O . GLU A 1 97 ? 0.462 5.362 -3.061 1.00 90.31 97 GLU A O 1
ATOM 796 N N . GLN A 1 98 ? -0.535 4.658 -4.947 1.00 89.75 98 GLN A N 1
ATOM 797 C CA . GLN A 1 98 ? -1.892 4.975 -4.484 1.00 89.75 98 GLN A CA 1
ATOM 798 C C . GLN A 1 98 ? -2.292 4.152 -3.251 1.00 89.75 98 GLN A C 1
ATOM 800 O O . GLN A 1 98 ? -2.828 4.707 -2.290 1.00 89.75 98 GLN A O 1
ATOM 805 N N . GLN A 1 99 ? -1.987 2.851 -3.238 1.00 90.50 99 GLN A N 1
ATOM 806 C CA . GLN A 1 99 ? -2.264 1.967 -2.102 1.00 90.50 99 GLN A CA 1
ATOM 807 C C . GLN A 1 99 ? -1.503 2.403 -0.838 1.00 90.50 99 GLN A C 1
ATOM 809 O O . GLN A 1 99 ? -2.087 2.481 0.242 1.00 90.50 99 GLN A O 1
ATOM 814 N N . MET A 1 100 ? -0.221 2.760 -0.971 1.00 90.12 100 MET A N 1
ATOM 815 C CA . MET A 1 100 ? 0.607 3.256 0.134 1.00 90.12 100 MET A CA 1
ATOM 816 C C . MET A 1 100 ? 0.082 4.580 0.696 1.00 90.12 100 MET A C 1
ATOM 818 O O . MET A 1 100 ? -0.000 4.745 1.913 1.00 90.12 100 MET A O 1
ATOM 822 N N . LEU A 1 101 ? -0.307 5.520 -0.172 1.00 89.38 101 LEU A N 1
ATOM 823 C CA . LEU A 1 101 ? -0.877 6.803 0.247 1.00 89.38 101 LEU A CA 1
ATOM 824 C C . LEU A 1 101 ? -2.210 6.627 0.979 1.00 89.38 101 LEU A C 1
ATOM 826 O O . LEU A 1 101 ? -2.433 7.279 2.002 1.00 89.38 101 LEU A O 1
ATOM 830 N N . ALA A 1 102 ? -3.084 5.751 0.480 1.00 89.06 102 ALA A N 1
ATOM 831 C CA . ALA A 1 102 ? -4.344 5.427 1.141 1.00 89.06 102 ALA A CA 1
ATOM 832 C C . ALA A 1 102 ? -4.094 4.836 2.537 1.00 89.06 102 ALA A C 1
ATOM 834 O O . ALA A 1 102 ? -4.665 5.315 3.517 1.00 89.06 102 ALA A O 1
ATOM 835 N N . LEU A 1 103 ? -3.167 3.877 2.647 1.00 88.38 103 LEU A N 1
ATOM 836 C CA . LEU A 1 103 ? -2.830 3.229 3.914 1.00 88.38 103 LEU A CA 1
ATOM 837 C C . LEU A 1 103 ? -2.262 4.221 4.938 1.00 88.38 103 LEU A C 1
ATOM 839 O O . LEU A 1 103 ? -2.695 4.250 6.089 1.00 88.38 103 LEU A O 1
ATOM 843 N N . GLN A 1 104 ? -1.352 5.101 4.514 1.00 89.25 104 GLN A N 1
ATOM 844 C CA . GLN A 1 104 ? -0.803 6.153 5.374 1.00 89.25 104 GLN A CA 1
ATOM 845 C C . GLN A 1 104 ? -1.872 7.133 5.872 1.00 89.25 104 GLN A C 1
ATOM 847 O O . GLN A 1 104 ? -1.812 7.582 7.020 1.00 89.25 104 GLN A O 1
ATOM 852 N N . ARG A 1 105 ? -2.838 7.495 5.019 1.00 87.50 105 ARG A N 1
ATOM 853 C CA . ARG A 1 105 ? -3.946 8.384 5.398 1.00 87.50 105 ARG A CA 1
ATOM 854 C C . ARG A 1 105 ? -4.860 7.722 6.420 1.00 87.50 105 ARG A C 1
ATOM 856 O O . ARG A 1 105 ? -5.120 8.341 7.449 1.00 87.50 105 ARG A O 1
ATOM 863 N N . ALA A 1 106 ? -5.266 6.478 6.172 1.00 86.94 106 ALA A N 1
ATOM 864 C CA . ALA A 1 106 ? -6.081 5.702 7.101 1.00 86.94 106 ALA A CA 1
ATOM 865 C C . ALA A 1 106 ? -5.400 5.616 8.475 1.00 86.94 106 ALA A C 1
ATOM 867 O O . ALA A 1 106 ? -5.963 6.047 9.480 1.00 86.94 106 ALA A O 1
ATOM 868 N N . LEU A 1 107 ? -4.134 5.191 8.509 1.00 86.19 107 LEU A N 1
ATOM 869 C CA . LEU A 1 107 ? -3.348 5.086 9.740 1.00 86.19 107 LEU A CA 1
ATOM 870 C C . LEU A 1 107 ? -3.244 6.401 10.509 1.00 86.19 107 LEU A C 1
ATOM 872 O O . LEU A 1 107 ? -3.402 6.421 11.727 1.00 86.19 107 LEU A O 1
ATOM 876 N N . ARG A 1 108 ? -3.021 7.521 9.814 1.00 87.31 108 ARG A N 1
ATOM 877 C CA . ARG A 1 108 ? -2.981 8.844 10.449 1.00 87.31 108 ARG A CA 1
ATOM 878 C C . ARG A 1 108 ? -4.328 9.227 11.065 1.00 87.31 108 ARG A C 1
ATOM 880 O O . ARG A 1 108 ? -4.344 9.901 12.091 1.00 87.31 108 ARG A O 1
ATOM 887 N N . CYS A 1 109 ? -5.436 8.854 10.437 1.00 85.75 109 CYS A N 1
ATOM 888 C CA . CYS A 1 109 ? -6.771 9.132 10.954 1.00 85.75 109 CYS A CA 1
ATOM 889 C C . CYS A 1 109 ? -7.097 8.271 12.178 1.00 85.75 109 CYS A C 1
ATOM 891 O O . CYS A 1 109 ? -7.570 8.816 13.172 1.00 85.75 109 CYS A O 1
ATOM 893 N N . PHE A 1 110 ? -6.760 6.979 12.161 1.00 83.38 110 PHE A N 1
ATOM 894 C CA . PHE A 1 110 ? -6.921 6.101 13.325 1.00 83.38 110 PHE A CA 1
ATOM 895 C C . PHE A 1 110 ? -6.011 6.496 14.489 1.00 83.38 110 PHE A C 1
ATOM 897 O O . PHE A 1 110 ? -6.475 6.558 15.617 1.00 83.38 110 PHE A O 1
ATOM 904 N N . ALA A 1 111 ? -4.764 6.893 14.226 1.00 82.81 111 ALA A N 1
ATOM 905 C CA . ALA A 1 111 ? -3.856 7.396 15.261 1.00 82.81 111 ALA A CA 1
ATOM 906 C C . ALA A 1 111 ? -4.318 8.714 15.916 1.00 82.81 111 ALA A C 1
ATOM 908 O O . ALA A 1 111 ? -3.753 9.131 16.923 1.00 82.81 111 ALA A O 1
ATOM 909 N N . ARG A 1 112 ? -5.302 9.403 15.324 1.00 79.12 112 ARG A N 1
ATOM 910 C CA . ARG A 1 112 ? -5.906 10.631 15.860 1.00 79.12 112 ARG A CA 1
ATOM 911 C C . ARG A 1 112 ? -7.255 10.400 16.539 1.00 79.12 112 ARG A C 1
ATOM 913 O O . ARG A 1 112 ? -7.762 11.352 17.129 1.00 79.12 112 ARG A O 1
ATOM 920 N N . LYS A 1 113 ? -7.849 9.203 16.434 1.00 61.81 113 LYS A N 1
ATOM 921 C CA . LYS A 1 113 ? -9.045 8.854 17.209 1.00 61.81 113 LYS A CA 1
ATOM 922 C C . LYS A 1 113 ? -8.611 8.697 18.683 1.00 61.81 113 LYS A C 1
ATOM 924 O O . LYS A 1 113 ? -7.682 7.927 18.923 1.00 61.81 113 LYS A O 1
ATOM 929 N N . PRO A 1 114 ? -9.179 9.487 19.615 1.00 52.09 114 PRO A N 1
ATOM 930 C CA . PRO A 1 114 ? -8.839 9.448 21.037 1.00 52.09 114 PRO A CA 1
ATOM 931 C C . PRO A 1 114 ? -9.347 8.185 21.735 1.00 52.09 114 PRO A C 1
ATOM 933 O O . PRO A 1 114 ? -10.367 7.625 21.269 1.00 52.09 114 PRO A O 1
#

Foldseek 3Di:
DQLVVLPDDDDDDDDPDDDPVLVVVLVVLVVLLVVLVVLLVVLVDDLVLQQVLDDCVLDVDPRRRLVVLSVVLVVLSVVLSVDPDSVSVNVSVVSSVVSSVSSVVSSVVSVPPD

Sequence (114 aa):
MLCILITTDKPQSGALTMPQELQNATLRLRQQLKVMRGQIDALSVSEEEFKDWFDQQLFKVTHSQPGDYITEIEGNIRQLERTSNVENQRWLAERIEQQMLALQRALRCFARKP

Organism: NCBI:txid2820060

pLDDT: mean 78.96, std 13.0, range [44.38, 91.62]

InterPro domains:
  IPR010890 PriC [PF07445] (28-109)
  IPR038338 PriC superfamily [G3DSA:1.20.1270.340] (21-113)